Protein AF-A0A2X2J019-F1 (afdb_monomer)

Foldseek 3Di:
DLVQLCVVCVVVVNHQLQSSLVCCVPPPVNVVSCVNDRDHSVRSVCCVPPVVPVVVVVVVVVVVVVCVVVVVDDPPDDPPPPDPDDPPPPPPPDDDPVNVVVVVVVVVVVVCVVVVPDDDDDDDDDDDDDDDDDDDD

Sequence (137 aa):
MLLKVLV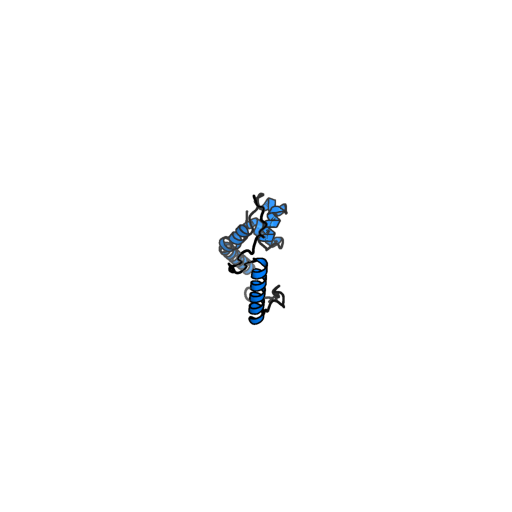FGYVSNVYSSRKLETACRENINFMWLSGMSYPDHNTINRFRGVRLKEALRSVFEEVVKLLSEEGLLSIEDVYTDGTKIEANANKYTFVWKKAIQTNKEKMKAALKRYLGIRPKYRQSRGQPSGTSRSDNN

InterPro domains:
  IPR008490 Transposase InsH, N-terminal [PF05598] (1-48)

Structure (mmCIF, N/CA/C/O backbone):
data_AF-A0A2X2J019-F1
#
_entry.id   AF-A0A2X2J019-F1
#
loop_
_atom_site.group_PDB
_atom_site.id
_atom_site.type_symbol
_atom_site.label_atom_id
_atom_site.label_alt_id
_atom_site.label_comp_id
_atom_site.label_asym_id
_atom_site.label_entity_id
_atom_site.label_seq_id
_atom_site.pdbx_PDB_ins_code
_atom_site.Cartn_x
_atom_site.Cartn_y
_atom_site.Cartn_z
_atom_site.occupancy
_atom_site.B_iso_or_equiv
_atom_site.auth_seq_id
_atom_site.auth_comp_id
_atom_site.auth_asym_id
_atom_site.auth_atom_id
_atom_site.pdbx_PDB_model_num
ATOM 1 N N . MET A 1 1 ? -4.298 6.753 -12.657 1.00 83.38 1 MET A N 1
ATOM 2 C CA . MET A 1 1 ? -3.893 5.335 -12.774 1.00 83.38 1 MET A CA 1
ATOM 3 C C . MET A 1 1 ? -3.590 4.734 -11.395 1.00 83.38 1 MET A C 1
ATOM 5 O O . MET A 1 1 ? -4.428 3.996 -10.899 1.00 83.38 1 MET A O 1
ATOM 9 N N . LEU A 1 2 ? -2.508 5.129 -10.707 1.00 89.38 2 LEU A N 1
ATOM 10 C CA . LEU A 1 2 ? -2.103 4.528 -9.417 1.00 89.38 2 LEU A CA 1
ATOM 11 C C . LEU A 1 2 ? -3.132 4.659 -8.279 1.00 89.38 2 LEU A C 1
ATOM 13 O O . LEU A 1 2 ? -3.288 3.728 -7.496 1.00 89.38 2 LEU A O 1
ATOM 17 N N . LEU A 1 3 ? -3.863 5.779 -8.211 1.00 89.56 3 LEU A N 1
ATOM 18 C CA . LEU A 1 3 ? -4.931 5.964 -7.221 1.00 89.56 3 LEU A CA 1
ATOM 19 C C . LEU A 1 3 ? -6.035 4.906 -7.368 1.00 89.56 3 LEU A C 1
ATOM 21 O O . LEU A 1 3 ? -6.424 4.299 -6.380 1.00 89.56 3 LEU A O 1
ATOM 25 N N . LYS A 1 4 ? -6.487 4.638 -8.602 1.00 90.88 4 LYS A N 1
ATOM 26 C CA . LYS A 1 4 ? -7.539 3.646 -8.879 1.00 90.88 4 LYS A CA 1
ATOM 27 C C . LYS A 1 4 ? -7.107 2.243 -8.446 1.00 90.88 4 LYS A C 1
ATOM 29 O O . LYS A 1 4 ? -7.870 1.543 -7.796 1.00 90.88 4 LYS A O 1
ATOM 34 N N . VAL A 1 5 ? -5.861 1.875 -8.755 1.00 92.62 5 VAL A N 1
ATOM 35 C CA . VAL A 1 5 ? -5.266 0.593 -8.344 1.00 92.62 5 VAL A CA 1
ATOM 36 C C . VAL A 1 5 ? -5.162 0.473 -6.823 1.00 92.62 5 VAL A C 1
ATOM 38 O O . VAL A 1 5 ? -5.454 -0.591 -6.290 1.00 92.62 5 VAL A O 1
ATOM 41 N N . LEU A 1 6 ? -4.790 1.544 -6.114 1.00 90.50 6 LEU A N 1
ATOM 42 C CA . LEU A 1 6 ? -4.730 1.525 -4.648 1.00 90.50 6 LEU A CA 1
ATOM 43 C C . LEU A 1 6 ? -6.113 1.405 -4.010 1.00 90.50 6 LEU A C 1
ATOM 45 O O . LEU A 1 6 ? -6.295 0.564 -3.137 1.00 90.50 6 LEU A O 1
ATOM 49 N N . VAL A 1 7 ? -7.082 2.205 -4.460 1.00 90.00 7 VAL A N 1
ATOM 50 C CA . VAL A 1 7 ? -8.454 2.172 -3.933 1.00 90.00 7 VAL A CA 1
ATOM 51 C C . VAL A 1 7 ? -9.078 0.798 -4.166 1.00 90.00 7 VAL A C 1
ATOM 53 O O . VAL A 1 7 ? -9.560 0.173 -3.227 1.00 90.00 7 VAL A O 1
ATOM 56 N N . PHE A 1 8 ? -8.993 0.281 -5.393 1.00 92.94 8 PHE A N 1
ATOM 57 C CA . PHE A 1 8 ? -9.509 -1.047 -5.715 1.00 92.94 8 PHE A CA 1
ATOM 58 C C . PHE A 1 8 ? -8.762 -2.160 -4.969 1.00 92.94 8 PHE A C 1
ATOM 60 O O . PHE A 1 8 ? -9.378 -3.112 -4.493 1.00 92.94 8 PHE A O 1
ATOM 67 N N . GLY A 1 9 ? -7.446 -2.013 -4.807 1.00 93.25 9 GLY A N 1
ATOM 68 C CA . GLY A 1 9 ? -6.624 -2.894 -3.986 1.00 93.25 9 GLY A CA 1
ATOM 69 C C . GLY A 1 9 ? -7.114 -2.975 -2.544 1.00 93.25 9 GLY A C 1
ATOM 70 O O . GLY A 1 9 ? -7.269 -4.072 -2.022 1.00 93.25 9 GLY A O 1
ATOM 71 N N . TYR A 1 10 ? -7.425 -1.838 -1.920 1.00 90.38 10 TYR A N 1
ATOM 72 C CA . TYR A 1 10 ? -7.906 -1.792 -0.537 1.00 90.38 10 TYR A CA 1
ATOM 73 C C . TYR A 1 10 ? -9.304 -2.379 -0.372 1.00 90.38 10 TYR A C 1
ATOM 75 O O . TYR A 1 10 ? -9.527 -3.112 0.586 1.00 90.38 10 TYR A O 1
ATOM 83 N N . VAL A 1 11 ? -10.203 -2.137 -1.330 1.00 91.69 11 VAL A N 1
ATOM 84 C CA . VAL A 1 11 ? -11.522 -2.793 -1.374 1.00 91.69 11 VAL A CA 1
ATOM 85 C C . VAL A 1 11 ? -11.379 -4.310 -1.558 1.00 91.69 11 VAL A C 1
ATOM 87 O O . VAL A 1 11 ? -12.149 -5.081 -0.999 1.00 91.69 11 VAL A O 1
ATOM 90 N N . SER A 1 12 ? -10.353 -4.751 -2.287 1.00 90.19 12 SER A N 1
ATOM 91 C CA . SER A 1 12 ? -10.080 -6.168 -2.558 1.00 90.19 12 SER A CA 1
ATOM 92 C C . SER A 1 12 ? -9.186 -6.849 -1.507 1.00 90.19 12 SER A C 1
ATOM 94 O O . SER A 1 12 ? -8.682 -7.941 -1.761 1.00 90.19 12 SER A O 1
ATOM 96 N N . ASN A 1 13 ? -8.937 -6.224 -0.348 1.00 91.69 13 ASN A N 1
ATOM 97 C CA . ASN A 1 13 ? -8.031 -6.725 0.702 1.00 91.69 13 ASN A CA 1
ATOM 98 C C . ASN A 1 13 ? -6.566 -6.967 0.254 1.00 91.69 13 ASN A C 1
ATOM 100 O O . ASN A 1 13 ? -5.834 -7.778 0.829 1.00 91.69 13 ASN A O 1
ATOM 104 N N . VAL A 1 14 ? -6.087 -6.238 -0.759 1.00 91.50 14 VAL A N 1
ATOM 105 C CA . VAL A 1 14 ? -4.706 -6.285 -1.261 1.00 91.50 14 VAL A CA 1
ATOM 106 C C . VAL A 1 14 ? -3.953 -5.006 -0.880 1.00 91.50 14 VAL A C 1
ATOM 108 O O . VAL A 1 14 ? -3.985 -3.999 -1.581 1.00 91.50 14 VAL A O 1
ATOM 111 N N . TYR A 1 15 ? -3.209 -5.062 0.229 1.00 89.19 15 TYR A N 1
ATOM 112 C CA . TYR A 1 15 ? -2.494 -3.894 0.781 1.00 89.19 15 TYR A CA 1
ATOM 113 C C . TYR A 1 15 ? -0.989 -3.855 0.479 1.00 89.19 15 TYR A C 1
ATOM 115 O O . TYR A 1 15 ? -0.345 -2.801 0.547 1.00 89.19 15 TYR A O 1
ATOM 123 N N . SER A 1 16 ? -0.392 -5.011 0.182 1.00 92.44 16 SER A N 1
ATOM 124 C CA . SER A 1 16 ? 1.044 -5.111 -0.093 1.00 92.44 16 SER A CA 1
ATOM 125 C C . SER A 1 16 ? 1.357 -4.547 -1.474 1.00 92.44 16 SER A C 1
ATOM 127 O O . SER A 1 16 ? 0.767 -4.976 -2.461 1.00 92.44 16 SER A O 1
ATOM 129 N N . SER A 1 17 ? 2.334 -3.640 -1.561 1.00 92.06 17 SER A N 1
ATOM 130 C CA . SER A 1 17 ? 2.776 -3.068 -2.840 1.00 92.06 17 SER A CA 1
ATOM 131 C C . SER A 1 17 ? 3.280 -4.136 -3.812 1.00 92.06 17 SER A C 1
ATOM 133 O O . SER A 1 17 ? 3.030 -4.024 -5.005 1.00 92.06 17 SER A O 1
ATOM 135 N N . ARG A 1 18 ? 3.912 -5.205 -3.306 1.00 94.06 18 ARG A N 1
ATOM 136 C CA . ARG A 1 18 ? 4.329 -6.361 -4.118 1.00 94.06 18 ARG A CA 1
ATOM 137 C C . ARG A 1 18 ? 3.133 -7.151 -4.639 1.00 94.06 18 ARG A C 1
ATOM 139 O O . ARG A 1 18 ? 3.105 -7.510 -5.805 1.00 94.06 18 ARG A O 1
ATOM 146 N N . LYS A 1 19 ? 2.120 -7.379 -3.795 1.00 94.44 19 LYS A N 1
ATOM 147 C CA . LYS A 1 19 ? 0.889 -8.052 -4.236 1.00 94.44 19 LYS A CA 1
ATOM 148 C C . LYS A 1 19 ? 0.128 -7.213 -5.263 1.00 94.44 19 LYS A C 1
ATOM 150 O O . LYS A 1 19 ? -0.431 -7.774 -6.193 1.00 94.44 19 LYS A O 1
ATOM 155 N N . LEU A 1 20 ? 0.130 -5.887 -5.117 1.00 94.25 20 LEU A N 1
ATOM 156 C CA . LEU A 1 20 ? -0.469 -4.975 -6.092 1.00 94.25 20 LEU A CA 1
ATOM 157 C C . LEU A 1 20 ? 0.281 -4.981 -7.426 1.00 94.25 20 LEU A C 1
ATOM 159 O O . LEU A 1 20 ? -0.362 -4.955 -8.470 1.00 94.25 20 LEU A O 1
ATOM 163 N N . GLU A 1 21 ? 1.612 -5.051 -7.406 1.00 94.75 21 GLU A N 1
ATOM 164 C CA . GLU A 1 21 ? 2.415 -5.221 -8.620 1.00 94.75 21 GLU A CA 1
ATOM 165 C C . GLU A 1 21 ? 2.060 -6.528 -9.343 1.00 94.75 21 GLU A C 1
ATOM 167 O O . GLU A 1 21 ? 1.766 -6.506 -10.538 1.00 94.75 21 GLU A O 1
ATOM 172 N N . THR A 1 22 ? 2.025 -7.653 -8.621 1.00 95.25 22 THR A N 1
ATOM 173 C CA . THR A 1 22 ? 1.606 -8.953 -9.169 1.00 95.25 22 THR A CA 1
ATOM 174 C C . THR A 1 22 ? 0.181 -8.888 -9.721 1.00 95.25 22 THR A C 1
ATOM 176 O O . THR A 1 22 ? -0.064 -9.294 -10.853 1.00 95.25 22 THR A O 1
ATOM 179 N N . ALA A 1 23 ? -0.752 -8.285 -8.978 1.00 94.12 23 ALA A N 1
ATOM 180 C CA . ALA A 1 23 ? -2.136 -8.126 -9.410 1.00 94.12 23 ALA A CA 1
ATOM 181 C C . ALA A 1 23 ? -2.251 -7.301 -10.698 1.00 94.12 23 ALA A C 1
ATOM 183 O O . ALA A 1 23 ? -3.031 -7.658 -11.573 1.00 94.12 23 ALA A O 1
ATOM 184 N N . CYS A 1 24 ? -1.436 -6.254 -10.868 1.00 93.75 24 CYS A N 1
ATOM 185 C CA . CYS A 1 24 ? -1.400 -5.483 -12.113 1.00 93.75 24 CYS A CA 1
ATOM 186 C C . CYS A 1 24 ? -0.954 -6.312 -13.325 1.00 93.75 24 CYS A C 1
ATOM 188 O O . CYS A 1 24 ? -1.241 -5.897 -14.442 1.00 93.75 24 CYS A O 1
ATOM 190 N N . ARG A 1 25 ? -0.262 -7.444 -13.129 1.00 93.31 25 ARG A N 1
ATOM 191 C CA . ARG A 1 25 ? 0.196 -8.349 -14.199 1.00 93.31 25 ARG A CA 1
ATOM 192 C C . ARG A 1 25 ? -0.763 -9.503 -14.468 1.00 93.31 25 ARG A C 1
ATOM 194 O O . ARG A 1 25 ? -0.893 -9.915 -15.613 1.00 93.31 25 ARG A O 1
ATOM 201 N N . GLU A 1 26 ? -1.392 -10.031 -13.424 1.00 94.12 26 GLU A N 1
ATOM 202 C CA . GLU A 1 26 ? -2.132 -11.298 -13.490 1.00 94.12 26 GLU A CA 1
ATOM 203 C C . GLU A 1 26 ? -3.653 -11.117 -13.478 1.00 94.12 26 GLU A C 1
ATOM 205 O O . GLU A 1 26 ? -4.385 -11.978 -13.962 1.00 94.12 26 GLU A O 1
ATOM 210 N N . ASN A 1 27 ? -4.157 -10.014 -12.921 1.00 93.50 27 ASN A N 1
ATOM 211 C CA . ASN A 1 27 ? -5.586 -9.813 -12.722 1.00 93.50 27 ASN A CA 1
ATOM 212 C C . ASN A 1 27 ? -6.153 -8.798 -13.722 1.00 93.50 27 ASN A C 1
ATOM 214 O O . ASN A 1 27 ? -5.800 -7.619 -13.698 1.00 93.50 27 ASN A O 1
ATOM 218 N N . ILE A 1 28 ? -7.110 -9.250 -14.538 1.00 94.56 28 ILE A N 1
ATOM 219 C CA . ILE A 1 28 ? -7.763 -8.460 -15.595 1.00 94.56 28 ILE A CA 1
ATOM 220 C C . ILE A 1 28 ? -8.353 -7.147 -15.061 1.00 94.56 28 ILE A C 1
ATOM 222 O O . ILE A 1 28 ? -8.221 -6.111 -15.711 1.00 94.56 28 ILE A O 1
ATOM 226 N N . ASN A 1 29 ? -8.934 -7.147 -13.856 1.00 94.00 29 ASN A N 1
ATOM 227 C CA . ASN A 1 29 ? -9.505 -5.936 -13.259 1.00 94.00 29 ASN A CA 1
ATOM 228 C C . ASN A 1 29 ? -8.419 -4.887 -13.003 1.00 94.00 29 ASN A C 1
ATOM 230 O O . ASN A 1 29 ? -8.582 -3.710 -13.326 1.00 94.00 29 ASN A O 1
ATOM 234 N N . PHE A 1 30 ? -7.279 -5.316 -12.461 1.00 93.81 30 PHE A N 1
ATOM 235 C CA . PHE A 1 30 ? -6.151 -4.429 -12.200 1.00 93.81 30 PHE A CA 1
ATOM 236 C C . PHE A 1 30 ? -5.469 -3.983 -13.494 1.00 93.81 30 PHE A C 1
ATOM 238 O O . PHE A 1 30 ? -5.101 -2.815 -13.584 1.00 93.81 30 PHE A O 1
ATOM 245 N N . MET A 1 31 ? -5.360 -4.858 -14.499 1.00 93.94 31 MET A N 1
ATOM 246 C CA . MET A 1 31 ? -4.843 -4.515 -15.831 1.00 93.94 31 MET A CA 1
ATOM 247 C C . MET A 1 31 ? -5.714 -3.459 -16.519 1.00 93.94 31 MET A C 1
ATOM 249 O O . MET A 1 31 ? -5.201 -2.522 -17.127 1.00 93.94 31 MET A O 1
ATOM 253 N N . TRP A 1 32 ? -7.038 -3.567 -16.401 1.00 94.50 32 TRP A N 1
ATOM 254 C CA . TRP A 1 32 ? -7.957 -2.575 -16.951 1.00 94.50 32 TRP A CA 1
ATOM 255 C C . TRP A 1 32 ? -7.852 -1.238 -16.206 1.00 94.50 32 TRP A C 1
ATOM 257 O O . TRP A 1 32 ? -7.678 -0.187 -16.823 1.00 94.50 32 TRP A O 1
ATOM 267 N N . LEU A 1 33 ? -7.847 -1.266 -14.868 1.00 92.44 33 LEU A N 1
ATOM 268 C CA . LEU A 1 33 ? -7.684 -0.068 -14.032 1.00 92.44 33 LEU A CA 1
ATOM 269 C C . LEU A 1 33 ? -6.326 0.617 -14.222 1.00 92.44 33 LEU A C 1
ATOM 271 O O . LEU A 1 33 ? -6.217 1.842 -14.069 1.00 92.44 33 LEU A O 1
ATOM 275 N N . SER A 1 34 ? -5.291 -0.163 -14.535 1.00 92.25 34 SER A N 1
ATOM 276 C CA . SER A 1 34 ? -3.960 0.342 -14.834 1.00 92.25 34 SER A CA 1
ATOM 277 C C . SER A 1 34 ? -3.783 0.814 -16.273 1.00 92.25 34 SER A C 1
ATOM 279 O O . SER A 1 34 ? -2.781 1.470 -16.555 1.00 92.25 34 SER A O 1
ATOM 281 N N . GLY A 1 35 ? -4.730 0.527 -17.172 1.00 91.69 35 GLY A N 1
ATOM 282 C CA . GLY A 1 35 ? -4.581 0.784 -18.604 1.00 91.69 35 GLY A CA 1
ATOM 283 C C . GLY A 1 35 ? -3.436 -0.027 -19.214 1.00 91.69 35 GLY A C 1
ATOM 284 O O . GLY A 1 35 ? -2.614 0.525 -19.937 1.00 91.69 35 GLY A O 1
ATOM 285 N N . MET A 1 36 ? -3.326 -1.306 -18.843 1.00 90.88 36 MET A N 1
ATOM 286 C CA . MET A 1 36 ? -2.241 -2.231 -19.205 1.00 90.88 36 MET A CA 1
ATOM 287 C C . MET A 1 36 ? -0.830 -1.764 -18.813 1.00 90.88 36 MET A C 1
ATOM 289 O O . MET A 1 36 ? 0.169 -2.281 -19.308 1.00 90.88 36 MET A O 1
ATOM 293 N N . SER A 1 37 ? -0.731 -0.801 -17.895 1.00 89.50 37 SER A N 1
ATOM 294 C CA . SER A 1 37 ? 0.542 -0.400 -17.301 1.00 89.50 37 SER A CA 1
ATOM 295 C C . SER A 1 37 ? 0.873 -1.286 -16.101 1.00 89.50 37 SER A C 1
ATOM 297 O O . SER A 1 37 ? 0.002 -1.591 -15.285 1.00 89.50 37 SER A O 1
ATOM 299 N N . TYR A 1 38 ? 2.148 -1.648 -15.952 1.00 92.00 38 TYR A N 1
ATOM 300 C CA . TYR A 1 38 ? 2.631 -2.527 -14.880 1.00 92.00 38 TYR A CA 1
ATOM 301 C C . TYR A 1 38 ? 3.544 -1.752 -13.918 1.00 92.00 38 TYR A C 1
ATOM 303 O O . TYR A 1 38 ? 4.768 -1.791 -14.064 1.00 92.00 38 TYR A O 1
ATOM 311 N N . PRO A 1 39 ? 2.983 -0.982 -12.969 1.00 91.38 39 PRO A N 1
ATOM 312 C CA . PRO A 1 39 ? 3.788 -0.223 -12.022 1.00 91.38 39 PRO A CA 1
ATOM 313 C C . PRO A 1 39 ? 4.521 -1.153 -11.049 1.00 91.38 39 PRO A C 1
ATOM 315 O O . PRO A 1 39 ? 3.910 -2.007 -10.413 1.00 91.38 39 PRO A O 1
ATOM 318 N N . ASP A 1 40 ? 5.825 -0.930 -10.893 1.00 92.88 40 ASP A N 1
ATOM 319 C CA . ASP A 1 40 ? 6.654 -1.619 -9.899 1.00 92.88 40 ASP A CA 1
ATOM 320 C C . ASP A 1 40 ? 6.206 -1.292 -8.459 1.00 92.88 40 ASP A C 1
ATOM 322 O O . ASP A 1 40 ? 5.724 -0.183 -8.173 1.00 92.88 40 ASP A O 1
ATOM 326 N N . HIS A 1 41 ? 6.418 -2.220 -7.522 1.00 92.31 41 HIS A N 1
ATOM 327 C CA . HIS A 1 41 ? 6.113 -2.034 -6.103 1.00 92.31 41 HIS A CA 1
ATOM 328 C C . HIS A 1 41 ? 6.750 -0.766 -5.514 1.00 92.31 41 HIS A C 1
ATOM 330 O O . HIS A 1 41 ? 6.144 -0.133 -4.643 1.00 92.31 41 HIS A O 1
ATOM 336 N N . ASN A 1 42 ? 7.931 -0.355 -5.994 1.00 92.88 42 ASN A N 1
ATOM 337 C CA . ASN A 1 42 ? 8.581 0.891 -5.578 1.00 92.88 42 ASN A CA 1
ATOM 338 C C . ASN A 1 42 ? 7.775 2.125 -5.987 1.00 92.88 42 ASN A C 1
ATOM 340 O O . ASN A 1 42 ? 7.579 3.034 -5.180 1.00 92.88 42 ASN A O 1
ATOM 344 N N . THR A 1 43 ? 7.256 2.143 -7.214 1.00 91.62 43 THR A N 1
ATOM 345 C CA . THR A 1 43 ? 6.406 3.227 -7.722 1.00 91.62 43 THR A CA 1
ATOM 346 C C . THR A 1 43 ? 5.111 3.321 -6.927 1.00 91.62 43 THR A C 1
ATOM 348 O O . THR A 1 43 ? 4.723 4.414 -6.509 1.00 91.62 43 THR A O 1
ATOM 351 N N . ILE A 1 44 ? 4.473 2.179 -6.654 1.00 91.94 44 ILE A N 1
ATOM 352 C CA . ILE A 1 44 ? 3.253 2.106 -5.839 1.00 91.94 44 ILE A CA 1
ATOM 353 C C . ILE A 1 44 ? 3.532 2.629 -4.427 1.00 91.94 44 ILE A C 1
ATOM 355 O O . ILE A 1 44 ? 2.789 3.467 -3.913 1.00 91.94 44 ILE A O 1
ATOM 359 N N . ASN A 1 45 ? 4.627 2.184 -3.808 1.00 91.12 45 ASN A N 1
ATOM 360 C CA . ASN A 1 45 ? 4.965 2.584 -2.449 1.00 91.12 45 ASN A CA 1
ATOM 361 C C . ASN A 1 45 ? 5.335 4.070 -2.359 1.00 91.12 45 ASN A C 1
ATOM 363 O O . ASN A 1 45 ? 4.885 4.758 -1.445 1.00 91.12 45 ASN A O 1
ATOM 367 N N . ARG A 1 46 ? 6.090 4.593 -3.331 1.00 90.88 46 ARG A N 1
ATOM 368 C CA . ARG A 1 46 ? 6.426 6.019 -3.418 1.00 90.88 46 ARG A CA 1
ATOM 369 C C . ARG A 1 46 ? 5.180 6.875 -3.619 1.00 90.88 46 ARG A C 1
ATOM 371 O O . ARG A 1 46 ? 5.042 7.909 -2.972 1.00 90.88 46 ARG A O 1
ATOM 378 N N . PHE A 1 47 ? 4.264 6.454 -4.488 1.00 89.44 47 PHE A N 1
ATOM 379 C CA . PHE A 1 47 ? 3.004 7.162 -4.696 1.00 89.44 47 PHE A CA 1
ATOM 380 C C . PHE A 1 47 ? 2.175 7.199 -3.409 1.00 89.44 47 PHE A C 1
ATOM 382 O O . PHE A 1 47 ? 1.754 8.277 -2.998 1.00 89.44 47 PHE A O 1
ATOM 389 N N . ARG A 1 48 ? 2.041 6.056 -2.727 1.00 85.94 48 ARG A N 1
ATOM 390 C CA . ARG A 1 48 ? 1.333 5.940 -1.448 1.00 85.94 48 ARG A CA 1
ATOM 391 C C . ARG A 1 48 ? 1.952 6.801 -0.342 1.00 85.94 48 ARG A C 1
ATOM 393 O O . ARG A 1 48 ? 1.230 7.520 0.333 1.00 85.94 48 ARG A O 1
ATOM 400 N N . GLY A 1 49 ? 3.269 6.728 -0.156 1.00 84.12 49 GLY A N 1
ATOM 401 C CA . GLY A 1 49 ? 3.954 7.367 0.971 1.00 84.12 49 GLY A CA 1
ATOM 402 C C . GLY A 1 49 ? 4.266 8.852 0.784 1.00 84.12 49 GLY A C 1
ATOM 403 O O . GLY A 1 49 ? 4.319 9.579 1.770 1.00 84.12 49 GLY A O 1
ATOM 404 N N . VAL A 1 50 ? 4.478 9.305 -0.456 1.00 83.50 50 VAL A N 1
ATOM 405 C CA . VAL A 1 50 ? 4.904 10.688 -0.738 1.00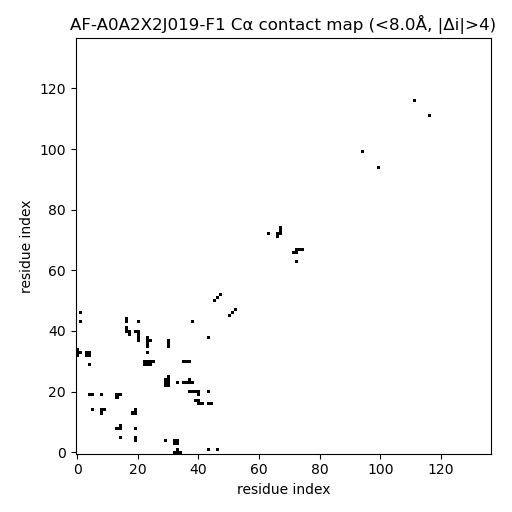 83.50 50 VAL A CA 1
ATOM 406 C C . VAL A 1 50 ? 3.764 11.518 -1.307 1.00 83.50 50 VAL A C 1
ATOM 408 O O . VAL A 1 50 ? 3.507 12.613 -0.828 1.00 83.50 50 VAL A O 1
ATOM 411 N N . ARG A 1 51 ? 3.075 11.018 -2.339 1.00 80.62 51 ARG A N 1
ATOM 412 C CA . ARG A 1 51 ? 2.063 11.814 -3.051 1.00 80.62 51 ARG A CA 1
ATOM 413 C C . ARG A 1 51 ? 0.677 11.725 -2.438 1.00 80.62 51 ARG A C 1
ATOM 415 O O . ARG A 1 51 ? -0.049 12.709 -2.459 1.00 80.62 51 ARG A O 1
ATOM 422 N N . LEU A 1 52 ? 0.308 10.557 -1.921 1.00 82.06 52 LEU A N 1
ATOM 423 C CA . LEU A 1 52 ? -1.018 10.348 -1.351 1.00 82.06 52 LEU A CA 1
ATOM 424 C C . LEU A 1 52 ? -1.140 10.853 0.082 1.00 82.06 52 LEU A C 1
ATOM 426 O O . LEU A 1 52 ? -2.248 11.117 0.517 1.00 82.06 52 LEU A O 1
ATOM 430 N N . LYS A 1 53 ? -0.029 10.973 0.812 1.00 79.00 53 LYS A N 1
ATOM 431 C CA . LYS A 1 53 ? -0.045 11.254 2.250 1.00 79.00 53 LYS A CA 1
ATOM 432 C C . LYS A 1 53 ? -0.764 12.562 2.594 1.00 79.00 53 LYS A C 1
ATOM 434 O O . LYS A 1 53 ? -1.631 12.556 3.457 1.00 79.00 53 LYS A O 1
ATOM 439 N N . GLU A 1 54 ? -0.439 13.642 1.890 1.00 77.06 54 GLU A N 1
ATOM 440 C CA . GLU A 1 54 ? -1.040 14.956 2.152 1.00 77.06 54 GLU A CA 1
ATOM 441 C C . GLU A 1 54 ? -2.488 15.031 1.644 1.00 77.06 54 GLU A C 1
ATOM 443 O O . GLU A 1 54 ? -3.384 15.443 2.373 1.00 77.06 54 GLU A O 1
ATOM 448 N N . ALA A 1 55 ? -2.744 14.547 0.424 1.00 80.69 55 ALA A N 1
ATOM 449 C CA . ALA A 1 55 ? -4.073 14.611 -0.192 1.00 80.69 55 ALA A CA 1
ATOM 450 C C . ALA A 1 55 ? -5.102 13.682 0.475 1.00 80.69 55 ALA A C 1
ATOM 452 O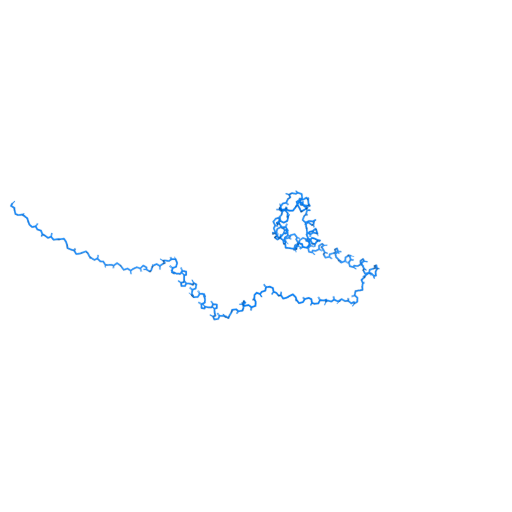 O . ALA A 1 55 ? -6.283 13.999 0.545 1.00 80.69 55 ALA A O 1
ATOM 453 N N . LEU A 1 56 ? -4.675 12.513 0.958 1.00 79.12 56 LEU A N 1
ATOM 454 C CA . LEU A 1 56 ? -5.572 11.576 1.630 1.00 79.12 56 LEU A CA 1
ATOM 455 C C . LEU A 1 56 ? -5.965 12.090 3.011 1.00 79.12 56 LEU A C 1
ATOM 457 O O . LEU A 1 56 ? -7.087 11.855 3.441 1.00 79.12 56 LEU A O 1
ATOM 461 N N . ARG A 1 57 ? -5.066 12.818 3.681 1.00 78.06 57 ARG A N 1
ATOM 462 C CA . ARG A 1 57 ? -5.365 13.437 4.967 1.00 78.06 57 ARG A CA 1
ATOM 463 C C . ARG A 1 57 ? -6.451 14.502 4.837 1.00 78.06 57 ARG A C 1
ATOM 465 O O . ARG A 1 57 ? -7.415 14.437 5.586 1.00 78.06 57 ARG A O 1
ATOM 472 N N . SER A 1 58 ? -6.332 15.420 3.878 1.00 82.81 58 SER A N 1
ATOM 473 C CA . SER A 1 58 ? -7.337 16.475 3.690 1.00 82.81 58 SER A CA 1
ATOM 474 C C . SER A 1 58 ? -8.711 15.904 3.332 1.00 82.81 58 SER A C 1
ATOM 476 O O . SER A 1 58 ? -9.710 16.284 3.931 1.00 82.81 58 SER A O 1
ATOM 478 N N . VAL A 1 59 ? -8.760 14.928 2.419 1.00 83.25 59 VAL A N 1
ATOM 479 C CA . VAL A 1 59 ? -10.019 14.270 2.033 1.00 83.25 59 VAL A CA 1
ATOM 480 C C . VAL A 1 59 ? -10.612 13.482 3.201 1.00 83.25 59 VAL A C 1
ATOM 482 O O . VAL A 1 59 ? -11.819 13.502 3.407 1.00 83.25 59 VAL A O 1
ATOM 485 N N . PHE A 1 60 ? -9.785 12.794 3.990 1.00 80.12 60 PHE A N 1
ATOM 486 C CA . PHE A 1 60 ? -10.264 12.067 5.165 1.00 80.12 60 PHE A CA 1
ATOM 487 C C . PHE A 1 60 ? -10.829 13.014 6.229 1.00 80.12 60 PHE A C 1
ATOM 489 O O . PHE A 1 60 ? -11.881 12.730 6.791 1.00 80.12 60 PHE A O 1
ATOM 496 N N . GLU A 1 61 ? -10.175 14.151 6.471 1.00 84.12 61 GLU A N 1
ATOM 497 C CA . GLU A 1 61 ? -10.680 15.187 7.378 1.00 84.12 61 GLU A CA 1
ATOM 498 C C . GLU A 1 61 ? -12.043 15.729 6.914 1.00 84.12 61 GLU A C 1
ATOM 500 O O . GLU A 1 61 ? -12.944 15.875 7.737 1.00 84.12 61 GLU A O 1
ATOM 505 N N . GLU A 1 62 ? -12.235 15.964 5.613 1.00 85.50 62 GLU A N 1
ATOM 506 C CA . GLU A 1 62 ? -13.533 16.373 5.051 1.00 85.50 62 GLU A CA 1
ATOM 507 C C . GLU A 1 62 ? -14.611 15.295 5.214 1.00 85.50 62 GLU A C 1
ATOM 509 O O . GLU A 1 62 ? -15.726 15.601 5.629 1.00 85.50 62 GLU A O 1
ATOM 514 N N . VAL A 1 63 ? -14.282 14.027 4.956 1.00 84.25 63 VAL A N 1
ATOM 515 C CA . VAL A 1 63 ? -15.224 12.908 5.122 1.00 84.25 63 VAL A CA 1
ATOM 516 C C . VAL A 1 63 ? -15.644 12.746 6.584 1.00 84.25 63 VAL A C 1
ATOM 518 O O . VAL A 1 63 ? -16.822 12.543 6.861 1.00 84.25 63 VAL A O 1
ATOM 521 N N . VAL A 1 64 ? -14.708 12.855 7.530 1.00 83.69 64 VAL A N 1
ATOM 522 C CA . VAL A 1 64 ? -15.020 12.764 8.966 1.00 83.69 64 VAL A CA 1
ATOM 523 C C . VAL A 1 64 ? -15.907 13.924 9.410 1.00 83.69 64 VAL A C 1
ATOM 525 O O . VAL A 1 64 ? -16.859 13.694 10.152 1.00 83.69 64 VAL A O 1
ATOM 528 N N . LYS A 1 65 ? -15.640 15.148 8.937 1.00 86.06 65 LYS A N 1
ATOM 529 C CA . LYS A 1 65 ? -16.505 16.304 9.216 1.00 86.06 65 LYS A CA 1
ATOM 530 C C . LYS A 1 65 ? -17.917 16.082 8.689 1.00 86.06 65 LYS A C 1
ATOM 532 O O . LYS A 1 65 ? -18.855 16.227 9.458 1.00 86.06 65 LYS A O 1
ATOM 537 N N . LEU A 1 66 ? -18.053 15.640 7.440 1.00 87.81 66 LEU A N 1
ATOM 538 C CA . LEU A 1 66 ? -19.351 15.338 6.837 1.00 87.81 66 LEU A CA 1
ATOM 539 C C . LEU A 1 66 ? -20.128 14.296 7.659 1.00 87.81 66 LEU A C 1
ATOM 541 O O . LEU A 1 66 ? -21.291 14.495 7.982 1.00 87.81 66 LEU A O 1
ATOM 545 N N . LEU A 1 67 ? -19.481 13.195 8.051 1.00 83.56 67 LEU A N 1
ATOM 546 C CA . LEU A 1 67 ? -20.130 12.150 8.850 1.00 83.56 67 LEU A CA 1
ATOM 547 C C . LEU A 1 67 ? -20.504 12.620 10.264 1.00 83.56 67 LEU A C 1
ATOM 549 O O . LEU A 1 67 ? -21.490 12.143 10.824 1.00 83.56 67 LEU A O 1
ATOM 553 N N . SER A 1 68 ? -19.720 13.534 10.838 1.00 83.81 68 SER A N 1
ATOM 554 C CA . SER A 1 68 ? -20.027 14.165 12.122 1.00 83.81 68 SER A CA 1
ATOM 555 C C . SER A 1 68 ? -21.201 15.137 12.016 1.00 83.81 68 SER A C 1
ATOM 557 O O . SER A 1 68 ? -22.034 15.163 12.916 1.00 83.81 68 SER A O 1
ATOM 559 N N . GLU A 1 69 ? -21.271 15.929 10.945 1.00 86.56 69 GLU A N 1
ATOM 560 C CA . GLU A 1 69 ? -22.369 16.868 10.679 1.00 86.56 69 GLU A CA 1
ATOM 561 C C . GLU A 1 69 ? -23.694 16.132 10.440 1.00 86.56 69 GLU A C 1
ATOM 563 O O . GLU A 1 69 ? -24.731 16.547 10.949 1.00 86.56 69 GLU A O 1
ATOM 568 N N . GLU A 1 70 ? -23.648 14.989 9.754 1.00 87.38 70 GLU A N 1
ATOM 569 C CA . GLU A 1 70 ? -24.797 14.098 9.534 1.00 87.38 70 GLU A CA 1
ATOM 570 C C . GLU A 1 70 ? -25.192 13.285 10.787 1.00 87.38 70 GLU A C 1
ATOM 572 O O . GLU A 1 70 ? -26.128 12.487 10.750 1.00 87.38 70 GLU A O 1
ATOM 577 N N . GLY A 1 71 ? -24.478 13.442 11.911 1.00 82.25 71 GLY A N 1
ATOM 578 C CA . GLY A 1 71 ? -24.773 12.748 13.170 1.00 82.25 71 GLY A CA 1
ATOM 579 C C . GLY A 1 71 ? -24.532 11.232 13.141 1.00 82.25 71 GLY A C 1
ATOM 580 O O . GLY A 1 71 ? -24.964 10.520 14.045 1.00 82.25 71 GLY A O 1
ATOM 581 N N . LEU A 1 72 ? -23.835 10.721 12.120 1.00 76.75 72 LEU A N 1
ATOM 582 C CA . LEU A 1 72 ? -23.499 9.299 11.962 1.00 76.75 72 LEU A CA 1
ATOM 583 C C . LEU A 1 72 ? -22.266 8.886 12.782 1.00 76.75 72 LEU A C 1
ATOM 585 O O . LEU A 1 72 ? -21.959 7.698 12.890 1.00 76.75 72 LEU A O 1
ATOM 589 N N . LEU A 1 73 ? -21.547 9.862 13.339 1.00 71.62 73 LEU A N 1
ATOM 590 C CA . LEU A 1 73 ? -20.320 9.684 14.106 1.00 71.62 73 LEU A CA 1
ATOM 591 C C . LEU A 1 73 ? -20.363 10.560 15.363 1.00 71.62 73 LEU A C 1
ATOM 593 O O . LEU A 1 73 ? -20.449 11.781 15.263 1.00 71.62 73 LEU A O 1
ATOM 597 N N . SER A 1 74 ? -20.256 9.939 16.542 1.00 66.25 74 SER A N 1
ATOM 598 C CA . SER A 1 74 ? -19.934 10.653 17.782 1.00 66.25 74 SER A CA 1
ATOM 599 C C . SER A 1 74 ? -18.414 10.744 17.910 1.00 66.25 74 SER A C 1
ATOM 601 O O . SER A 1 74 ? -17.736 9.721 17.991 1.00 66.25 74 SER A O 1
ATOM 603 N N . ILE A 1 75 ? -17.865 11.961 17.889 1.00 62.56 75 ILE A N 1
ATOM 604 C CA . ILE A 1 75 ? -16.420 12.209 18.065 1.00 62.56 75 ILE A CA 1
ATOM 605 C C . ILE A 1 75 ? -16.014 12.096 19.551 1.00 62.56 75 ILE A C 1
ATOM 607 O O . ILE A 1 75 ? -14.828 12.005 19.864 1.00 62.56 75 ILE A O 1
ATOM 611 N N . GLU A 1 76 ? -16.983 12.076 20.469 1.00 61.09 76 GLU A N 1
ATOM 612 C CA . GLU A 1 76 ? -16.744 12.068 21.918 1.00 61.09 76 GLU A CA 1
ATOM 613 C C . GLU A 1 76 ? -16.160 10.734 22.412 1.00 61.09 76 GLU A C 1
ATOM 615 O O . GLU A 1 76 ? -15.296 10.740 23.288 1.00 61.09 76 GLU A O 1
ATOM 620 N N . ASP A 1 77 ? -16.530 9.613 21.781 1.00 58.44 77 ASP A N 1
ATOM 621 C CA . ASP A 1 77 ? -16.093 8.272 22.176 1.00 58.44 77 ASP A CA 1
ATOM 622 C C . ASP A 1 77 ? -15.253 7.597 21.081 1.00 58.44 77 ASP A C 1
ATOM 624 O O . ASP A 1 77 ? -15.739 6.873 20.208 1.00 58.44 77 ASP A O 1
ATOM 628 N N . VAL A 1 78 ? -13.935 7.801 21.137 1.00 57.56 78 VAL A N 1
ATOM 629 C CA . VAL A 1 78 ? -12.981 7.078 20.283 1.00 57.56 78 VAL A CA 1
ATOM 630 C C . VAL A 1 78 ? -12.704 5.697 20.885 1.00 57.56 78 VAL A C 1
ATOM 632 O O . VAL A 1 78 ? -11.767 5.508 21.665 1.00 57.56 78 VAL A O 1
ATOM 635 N N . TYR A 1 79 ? -13.497 4.695 20.502 1.00 58.09 79 TYR A N 1
ATOM 636 C CA . TYR A 1 79 ? -13.216 3.297 20.837 1.00 58.09 79 TYR A CA 1
ATOM 637 C C . TYR A 1 79 ? -12.005 2.798 20.045 1.00 58.09 79 TYR A C 1
ATOM 639 O O . TYR A 1 79 ? -12.098 2.385 18.890 1.00 58.09 79 TYR A O 1
ATOM 647 N N . THR A 1 80 ? -10.836 2.833 20.678 1.00 53.94 80 THR A N 1
ATOM 648 C CA . THR A 1 80 ? -9.637 2.192 20.137 1.00 53.94 80 THR A CA 1
ATOM 649 C C . THR A 1 80 ? -9.684 0.716 20.522 1.00 53.94 80 THR A C 1
ATOM 651 O O . THR A 1 80 ? -9.200 0.344 21.591 1.00 53.94 80 THR A O 1
ATOM 654 N N . ASP A 1 81 ? -10.296 -0.134 19.691 1.00 64.25 81 ASP A N 1
ATOM 655 C CA . ASP A 1 81 ? -10.220 -1.583 19.899 1.00 64.25 81 ASP A CA 1
ATOM 656 C C . ASP A 1 81 ? -8.780 -2.045 19.642 1.00 64.25 81 ASP A C 1
ATOM 658 O O . ASP A 1 81 ? -8.300 -2.140 18.507 1.00 64.25 81 ASP A O 1
ATOM 662 N N . GLY A 1 82 ? -8.037 -2.229 20.732 1.00 43.81 82 GLY A N 1
ATOM 663 C CA . GLY A 1 82 ? -6.637 -2.612 20.713 1.00 43.81 82 GLY A CA 1
ATOM 664 C C . GLY A 1 82 ? -6.477 -4.047 20.232 1.00 43.81 82 GLY A C 1
ATOM 665 O O . GLY A 1 82 ? -6.275 -4.955 21.036 1.00 43.81 82 GLY A O 1
ATOM 666 N N . THR A 1 83 ? -6.495 -4.266 18.919 1.00 52.22 83 THR A N 1
ATOM 667 C CA . THR A 1 83 ? -6.105 -5.557 18.353 1.00 52.22 83 THR A CA 1
ATOM 668 C C . THR A 1 83 ? -4.621 -5.785 18.654 1.00 52.22 83 THR A C 1
ATOM 670 O O . THR A 1 83 ? -3.740 -5.174 18.044 1.00 52.22 83 THR A O 1
ATOM 673 N N . LYS A 1 84 ? -4.315 -6.678 19.604 1.00 51.22 84 LYS A N 1
ATOM 674 C CA . LYS A 1 84 ? -2.951 -7.174 19.834 1.00 51.22 84 LYS A CA 1
ATOM 675 C C . LYS A 1 84 ? -2.541 -8.056 18.660 1.00 51.22 84 LYS A C 1
ATOM 677 O O . LYS A 1 84 ? -2.710 -9.271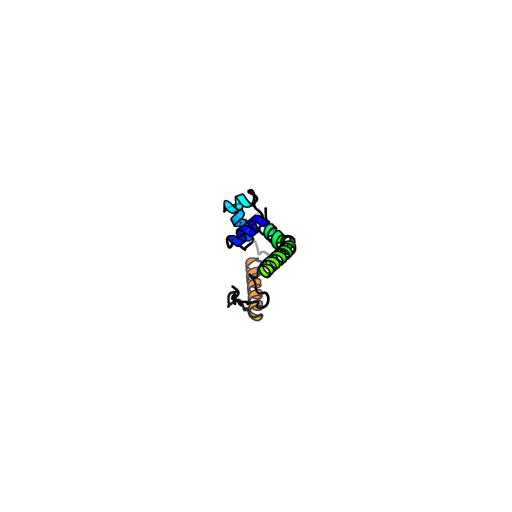 18.685 1.00 51.22 84 LYS A O 1
ATOM 682 N N . ILE A 1 85 ? -1.994 -7.437 17.621 1.00 53.78 85 ILE A N 1
ATOM 683 C CA . ILE A 1 85 ? -1.338 -8.160 16.537 1.00 53.78 85 ILE A CA 1
ATOM 684 C C . ILE A 1 85 ? 0.001 -8.651 17.086 1.00 53.78 85 ILE A C 1
ATOM 686 O O . ILE A 1 85 ? 0.941 -7.870 17.250 1.00 53.78 85 ILE A O 1
ATOM 690 N N . GLU A 1 86 ? 0.090 -9.945 17.400 1.00 51.28 86 GLU A N 1
ATOM 691 C CA . GLU A 1 86 ? 1.388 -10.567 17.638 1.00 51.28 86 GLU A CA 1
ATOM 692 C C . GLU A 1 86 ? 2.229 -10.393 16.369 1.00 51.28 86 GLU A C 1
ATOM 694 O O . GLU A 1 86 ? 1.812 -10.753 15.265 1.00 51.28 86 GLU A O 1
ATOM 699 N N . ALA A 1 87 ? 3.411 -9.792 16.504 1.00 55.81 87 ALA A N 1
ATOM 700 C CA . ALA A 1 87 ? 4.342 -9.727 15.393 1.00 55.81 87 ALA A CA 1
ATOM 701 C C . ALA A 1 87 ? 4.613 -11.159 14.910 1.00 55.81 87 ALA A C 1
ATOM 703 O O . ALA A 1 87 ? 4.938 -12.027 15.719 1.00 55.81 87 ALA A O 1
ATOM 704 N N . ASN A 1 88 ? 4.559 -11.398 13.595 1.00 55.97 88 ASN A N 1
ATOM 705 C CA . ASN A 1 88 ? 5.094 -12.618 12.980 1.00 55.97 88 ASN A CA 1
ATOM 706 C C . ASN A 1 88 ? 6.638 -12.603 13.023 1.00 55.97 88 ASN A 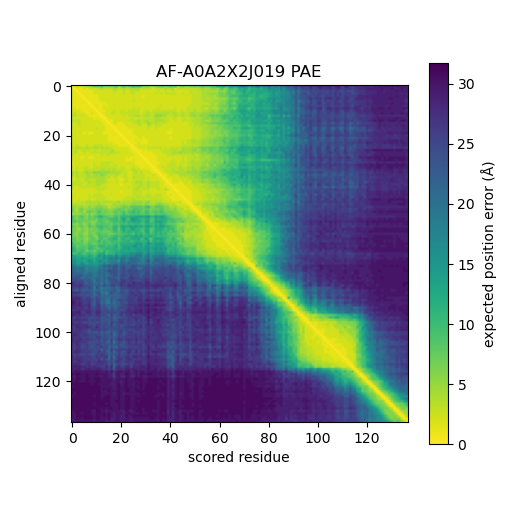C 1
ATOM 708 O O . ASN A 1 88 ? 7.327 -12.713 12.011 1.00 55.97 88 ASN A O 1
ATOM 712 N N . ALA A 1 89 ? 7.190 -12.359 14.206 1.00 53.84 89 ALA A N 1
ATOM 713 C CA . ALA A 1 89 ? 8.572 -12.568 14.547 1.00 53.84 89 ALA A CA 1
ATOM 714 C C . ALA A 1 89 ? 8.615 -13.940 15.210 1.00 53.84 89 ALA A C 1
ATOM 716 O O . ALA A 1 89 ? 7.958 -14.173 16.224 1.00 53.84 89 ALA A O 1
ATOM 717 N N . ASN A 1 90 ? 9.368 -14.864 14.619 1.00 56.47 90 ASN A N 1
ATOM 718 C CA . ASN A 1 90 ? 9.595 -16.168 15.216 1.00 56.47 90 ASN A CA 1
ATOM 719 C C . ASN A 1 90 ? 10.030 -15.966 16.686 1.00 56.47 90 ASN A C 1
ATOM 721 O O . ASN A 1 90 ? 11.037 -15.291 16.935 1.00 56.47 90 ASN A O 1
ATOM 725 N N . LYS A 1 91 ? 9.276 -16.530 17.647 1.00 53.19 91 LYS A N 1
ATOM 726 C CA . LYS A 1 91 ? 9.546 -16.451 19.102 1.00 53.19 91 LYS A CA 1
ATOM 727 C C . LYS A 1 91 ? 10.984 -16.852 19.465 1.00 53.19 91 LYS A C 1
ATOM 729 O O . LYS A 1 91 ? 11.480 -16.472 20.519 1.00 53.19 91 LYS A O 1
ATOM 734 N N . TYR A 1 92 ? 11.677 -17.555 18.571 1.00 54.72 92 TYR A N 1
ATOM 735 C CA . TYR A 1 92 ? 13.054 -18.016 18.730 1.00 54.72 92 TYR A CA 1
ATOM 736 C C . TYR A 1 92 ? 14.130 -17.091 18.128 1.00 54.72 92 TYR A C 1
ATOM 738 O O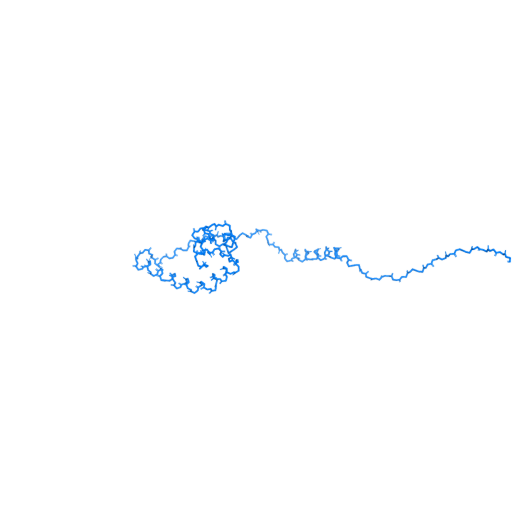 . TYR A 1 92 ? 15.292 -17.481 18.052 1.00 54.72 92 TYR A O 1
ATOM 746 N N . THR A 1 93 ? 13.802 -15.860 17.717 1.00 55.75 93 THR A N 1
ATOM 747 C CA . THR A 1 93 ? 14.792 -14.935 17.110 1.00 55.75 93 THR A CA 1
ATOM 748 C C . THR A 1 93 ? 15.647 -14.191 18.150 1.00 55.75 93 THR A C 1
ATOM 750 O O . THR A 1 93 ? 16.511 -13.389 17.798 1.00 55.75 93 THR A O 1
ATOM 753 N N . PHE A 1 94 ? 15.454 -14.459 19.444 1.00 58.16 94 PHE A N 1
ATOM 754 C CA . PHE A 1 94 ? 16.287 -13.880 20.495 1.00 58.16 94 PHE A CA 1
ATOM 755 C C . PHE A 1 94 ? 17.624 -14.629 20.588 1.00 58.16 94 PHE A C 1
ATOM 757 O O . PHE A 1 94 ? 17.765 -15.634 21.283 1.00 58.16 94 PHE A O 1
ATOM 764 N N . VAL A 1 95 ? 18.625 -14.149 19.850 1.00 68.25 95 VAL A N 1
ATOM 765 C CA . VAL A 1 95 ? 19.990 -14.685 19.889 1.00 68.25 95 VAL A CA 1
ATOM 766 C C . VAL A 1 95 ? 20.877 -13.837 20.795 1.00 68.25 95 VAL A C 1
ATOM 768 O O . VAL A 1 95 ? 21.098 -12.650 20.569 1.00 68.25 95 VAL A O 1
ATOM 771 N N . TRP A 1 96 ? 21.426 -14.465 21.834 1.00 73.00 96 TRP A N 1
ATOM 772 C CA . TRP A 1 96 ? 22.356 -13.826 22.762 1.00 73.00 96 TRP A CA 1
ATOM 773 C C . TRP A 1 96 ? 23.628 -13.358 22.045 1.00 73.00 96 TRP A C 1
ATOM 775 O O . TRP A 1 96 ? 24.179 -14.076 21.207 1.00 73.00 96 TRP A O 1
ATOM 785 N N . LYS A 1 97 ? 24.169 -12.196 22.440 1.00 76.25 97 LYS A N 1
ATOM 786 C CA . LYS A 1 97 ? 25.398 -11.604 21.866 1.00 76.25 97 LYS A CA 1
ATOM 787 C C . LYS A 1 97 ? 26.556 -12.608 21.756 1.00 76.25 97 LYS A C 1
ATOM 789 O O . LYS A 1 97 ? 27.265 -12.628 20.754 1.00 76.25 97 LYS A O 1
ATOM 794 N N . LYS A 1 98 ? 26.706 -13.488 22.752 1.00 76.81 98 LYS A N 1
ATOM 795 C CA . LYS A 1 98 ? 27.725 -14.551 22.774 1.00 76.81 98 LYS A CA 1
ATOM 796 C C . LYS A 1 98 ? 27.535 -15.574 21.645 1.00 76.81 98 LYS A C 1
ATOM 798 O O . LYS A 1 98 ? 28.504 -15.930 20.985 1.00 76.81 98 LYS A O 1
ATOM 803 N N . ALA A 1 99 ? 26.295 -15.986 21.373 1.00 76.31 99 ALA A N 1
ATOM 804 C CA . ALA A 1 99 ? 25.976 -16.911 20.285 1.00 76.31 99 ALA A CA 1
ATOM 805 C C . ALA A 1 99 ? 26.246 -16.285 18.906 1.00 76.31 99 ALA A C 1
ATOM 807 O O . ALA A 1 99 ? 26.785 -16.952 18.024 1.00 76.31 99 ALA A O 1
ATOM 808 N N . ILE A 1 100 ? 25.957 -14.988 18.743 1.00 78.69 100 ILE A N 1
ATOM 809 C CA . ILE A 1 100 ? 26.294 -14.231 17.526 1.00 78.69 100 ILE A CA 1
ATOM 810 C C . ILE A 1 100 ? 27.815 -14.205 17.314 1.00 78.69 100 ILE A C 1
ATOM 812 O O . ILE A 1 100 ? 28.283 -14.467 16.206 1.00 78.69 100 ILE A O 1
ATOM 816 N N . GLN A 1 101 ? 28.595 -13.942 18.369 1.00 81.00 101 GLN A N 1
ATOM 817 C CA . GLN A 1 101 ? 30.060 -13.907 18.310 1.00 81.00 101 GLN A CA 1
ATOM 818 C C . GLN A 1 101 ? 30.639 -15.263 17.870 1.00 81.00 101 GLN A C 1
ATOM 820 O O . GLN A 1 101 ? 31.407 -15.329 16.909 1.00 81.00 101 GLN A O 1
ATOM 825 N N . THR A 1 102 ? 30.205 -16.354 18.511 1.00 82.06 102 THR A N 1
ATOM 826 C CA . THR A 1 102 ? 30.656 -17.716 18.195 1.00 82.06 102 THR A CA 1
ATOM 827 C C . THR A 1 102 ? 30.254 -18.143 16.783 1.00 82.06 102 THR A C 1
ATOM 829 O O . THR A 1 102 ? 31.065 -18.714 16.054 1.00 82.06 102 THR A O 1
ATOM 832 N N . ASN A 1 103 ? 29.024 -17.848 16.352 1.00 82.31 103 ASN A N 1
ATOM 833 C CA . ASN A 1 103 ? 28.589 -18.167 14.991 1.00 82.31 103 ASN A CA 1
ATOM 834 C C . ASN A 1 103 ? 29.355 -17.355 13.943 1.00 82.31 103 ASN A C 1
ATOM 836 O O . ASN A 1 103 ? 29.728 -17.908 12.912 1.00 82.31 103 ASN A O 1
ATOM 840 N N . LYS A 1 104 ? 29.681 -16.086 14.216 1.00 84.88 104 LYS A N 1
ATOM 841 C CA . LYS A 1 104 ? 30.500 -15.252 13.324 1.00 84.88 104 LYS A CA 1
ATOM 842 C C . LYS A 1 104 ? 31.904 -15.829 13.123 1.00 84.88 104 LYS A C 1
ATOM 844 O O . LYS A 1 104 ? 32.411 -15.823 12.003 1.00 84.88 104 LYS A O 1
ATOM 849 N N . GLU A 1 105 ? 32.527 -16.353 14.174 1.00 86.06 105 GLU A N 1
ATOM 850 C CA . GLU A 1 105 ? 33.834 -17.022 14.087 1.00 86.06 105 GLU A CA 1
ATOM 851 C C . GLU A 1 105 ? 33.759 -18.342 13.316 1.00 86.06 105 GLU A C 1
ATOM 853 O O . GLU A 1 105 ? 34.575 -18.574 12.421 1.00 86.06 105 GLU A O 1
ATOM 858 N N . LYS A 1 106 ? 32.735 -19.164 13.576 1.00 84.56 106 LYS A N 1
ATOM 859 C CA . LYS A 1 106 ? 32.477 -20.397 12.813 1.00 84.56 106 LYS A CA 1
ATOM 860 C C . LYS A 1 106 ? 32.249 -20.112 11.329 1.00 84.56 106 LYS A C 1
ATOM 862 O O . LYS A 1 106 ? 32.819 -20.799 10.484 1.00 84.56 106 LYS A O 1
ATOM 867 N N . MET A 1 107 ? 31.477 -19.073 11.004 1.00 83.75 107 MET A N 1
ATOM 868 C CA . MET A 1 107 ? 31.258 -18.634 9.625 1.00 83.75 107 MET A CA 1
ATOM 869 C C . MET A 1 107 ? 32.559 -18.169 8.972 1.00 83.75 107 MET A C 1
ATOM 871 O O . MET A 1 107 ? 32.840 -18.586 7.855 1.00 83.75 107 MET A O 1
ATOM 875 N N . LYS A 1 108 ? 33.398 -17.382 9.662 1.00 84.12 108 LYS A N 1
ATOM 876 C CA . LYS A 1 108 ? 34.727 -16.985 9.155 1.00 84.12 108 LYS A CA 1
ATOM 877 C C . LYS A 1 108 ? 35.632 -18.190 8.890 1.00 84.12 108 LYS A C 1
ATOM 879 O O . LYS A 1 108 ? 36.306 -18.226 7.864 1.00 84.12 108 LYS A O 1
ATOM 884 N N . ALA A 1 109 ? 35.645 -19.177 9.785 1.00 82.81 109 ALA A N 1
ATOM 885 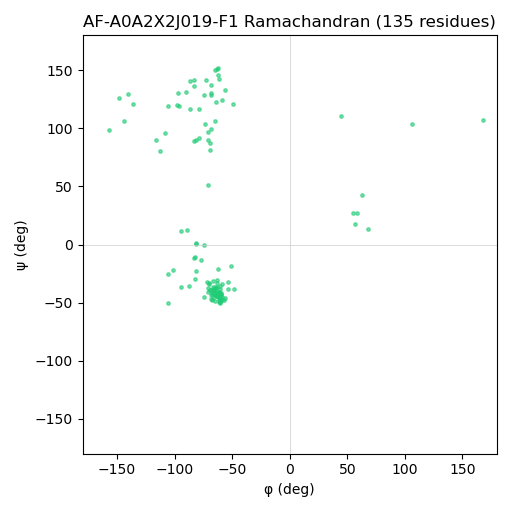C CA . ALA A 1 109 ? 36.428 -20.399 9.620 1.00 82.81 109 ALA A CA 1
ATOM 886 C C . ALA A 1 109 ? 35.927 -21.248 8.440 1.00 82.81 109 ALA A C 1
ATOM 888 O O . ALA A 1 109 ? 36.730 -21.721 7.635 1.00 82.81 109 ALA A O 1
ATOM 889 N N . ALA A 1 110 ? 34.606 -21.381 8.288 1.00 80.75 110 ALA A N 1
ATOM 890 C CA . ALA A 1 110 ? 33.997 -22.033 7.134 1.00 80.75 110 ALA A CA 1
ATOM 891 C C . ALA A 1 110 ? 34.338 -21.293 5.831 1.00 80.75 110 ALA A C 1
ATOM 893 O O . ALA A 1 110 ? 34.760 -21.927 4.869 1.00 80.75 110 ALA A O 1
ATOM 894 N N . LEU A 1 111 ? 34.254 -19.959 5.820 1.00 81.88 111 LEU A N 1
ATOM 895 C CA . LEU A 1 111 ? 34.601 -19.126 4.667 1.00 81.88 111 LEU A CA 1
ATOM 896 C C . LEU A 1 111 ? 36.074 -19.298 4.276 1.00 81.88 111 LEU A C 1
ATOM 898 O O . LEU A 1 111 ? 36.385 -19.470 3.106 1.00 81.88 111 LEU A O 1
ATOM 902 N N . LYS A 1 112 ? 36.983 -19.326 5.258 1.00 81.00 112 LYS A N 1
ATOM 903 C CA . LYS A 1 112 ? 38.421 -19.550 5.044 1.00 81.00 112 LYS A CA 1
ATOM 904 C C . LYS A 1 112 ? 38.713 -20.938 4.467 1.00 81.00 112 LYS A C 1
ATOM 906 O O . LYS A 1 112 ? 39.595 -21.066 3.623 1.00 81.00 112 LYS A O 1
ATOM 911 N N . ARG A 1 113 ? 37.961 -21.959 4.895 1.00 75.06 113 ARG A N 1
ATOM 912 C CA . ARG A 1 113 ? 38.029 -23.320 4.341 1.00 75.06 113 ARG A CA 1
ATOM 913 C C . ARG A 1 113 ? 37.544 -23.360 2.890 1.00 75.06 113 ARG A C 1
ATOM 915 O O . ARG A 1 113 ? 38.218 -23.953 2.058 1.00 75.06 113 ARG A O 1
ATOM 922 N N . TYR A 1 114 ? 36.417 -22.715 2.591 1.00 73.62 114 TYR A N 1
ATOM 923 C CA . TYR A 1 114 ? 35.847 -22.668 1.240 1.00 73.62 114 TYR A CA 1
ATOM 924 C C . TYR A 1 114 ? 36.682 -21.835 0.262 1.00 73.62 114 TYR A C 1
ATOM 926 O O . TYR A 1 114 ? 36.857 -22.238 -0.881 1.00 73.62 114 TYR A O 1
ATOM 934 N N . LEU A 1 115 ? 37.230 -20.703 0.708 1.00 75.25 115 LEU A N 1
ATOM 935 C CA . LEU A 1 115 ? 38.016 -19.795 -0.132 1.00 75.25 115 LEU A CA 1
ATOM 936 C C . LEU A 1 115 ? 39.478 -20.226 -0.315 1.00 75.25 115 LEU A C 1
ATOM 938 O O . LEU A 1 115 ? 40.226 -19.533 -0.997 1.00 75.25 115 LEU A O 1
ATOM 942 N N . GLY A 1 116 ? 39.906 -21.347 0.278 1.00 68.81 116 GLY A N 1
ATOM 943 C CA . GLY A 1 116 ? 41.160 -22.017 -0.082 1.00 68.81 116 GLY A CA 1
ATOM 944 C C . GLY A 1 116 ? 42.427 -21.155 -0.017 1.00 68.81 116 GLY A C 1
ATOM 945 O O . GLY A 1 116 ? 43.381 -21.441 -0.740 1.00 68.81 116 GLY A O 1
ATOM 946 N N . ILE A 1 117 ? 42.471 -20.111 0.822 1.00 62.84 117 ILE A N 1
ATOM 947 C CA . ILE A 1 117 ? 43.653 -19.246 0.949 1.0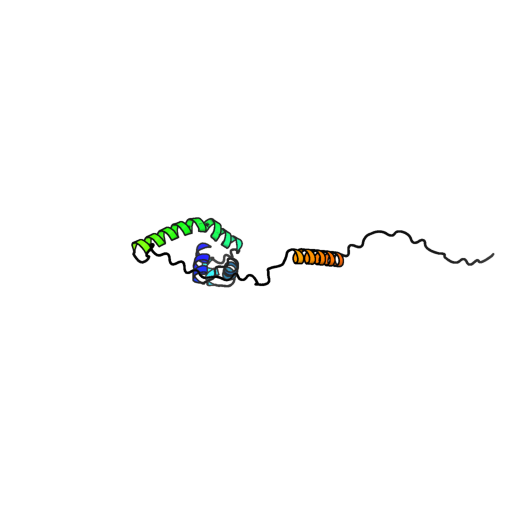0 62.84 117 ILE A CA 1
ATOM 948 C C . ILE A 1 117 ? 44.752 -20.042 1.665 1.00 62.84 117 ILE A C 1
ATOM 950 O O . ILE A 1 117 ? 44.835 -20.066 2.895 1.00 62.84 117 ILE A O 1
ATOM 954 N N . ARG A 1 118 ? 45.583 -20.738 0.880 1.00 50.53 118 ARG A N 1
ATOM 955 C CA . ARG A 1 118 ? 46.789 -21.415 1.364 1.00 50.53 118 ARG A CA 1
ATOM 956 C C . ARG A 1 118 ? 47.809 -20.349 1.783 1.00 50.53 118 ARG A C 1
ATOM 958 O O . ARG A 1 118 ? 48.097 -19.461 0.976 1.00 50.53 118 ARG A O 1
ATOM 965 N N . PRO A 1 119 ? 48.380 -20.409 2.999 1.00 44.94 119 PRO A N 1
ATOM 966 C CA . PRO A 1 119 ? 49.490 -19.537 3.349 1.00 44.94 119 PRO A CA 1
ATOM 967 C C . PRO A 1 119 ? 50.673 -19.880 2.435 1.00 44.94 119 PRO A C 1
ATOM 969 O O . PRO A 1 119 ? 51.089 -21.036 2.346 1.00 44.94 119 PRO A O 1
ATOM 972 N N . LYS A 1 120 ? 51.171 -18.885 1.694 1.00 51.78 120 LYS A N 1
ATOM 973 C CA . LYS A 1 120 ? 52.402 -19.019 0.908 1.00 51.78 120 LYS A CA 1
ATOM 974 C C . LYS A 1 120 ? 53.589 -19.292 1.846 1.00 51.78 120 LYS A C 1
ATOM 976 O O . LYS A 1 120 ? 53.597 -18.807 2.972 1.00 51.78 120 LYS A O 1
ATOM 981 N N . TYR A 1 121 ? 54.581 -19.994 1.285 1.00 38.78 121 TYR A N 1
ATOM 982 C CA . TYR A 1 121 ? 55.977 -20.210 1.712 1.00 38.78 121 TYR A CA 1
ATOM 983 C C . TYR A 1 121 ? 56.366 -21.586 2.279 1.00 38.78 121 TYR A C 1
ATOM 985 O O . TYR A 1 121 ? 56.211 -21.869 3.463 1.00 38.78 121 TYR A O 1
ATOM 993 N N . ARG A 1 122 ? 57.052 -22.365 1.423 1.00 36.12 122 ARG A N 1
ATOM 994 C CA . ARG A 1 122 ? 58.362 -22.97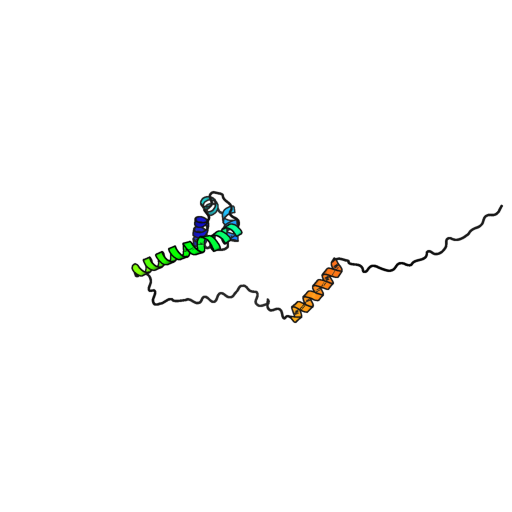4 1.724 1.00 36.12 122 ARG A CA 1
ATOM 995 C C . ARG A 1 122 ? 59.101 -23.288 0.412 1.00 36.12 122 ARG A C 1
ATOM 997 O O . ARG A 1 122 ? 58.814 -24.287 -0.240 1.00 36.12 122 ARG A O 1
ATOM 1004 N N . GLN A 1 123 ? 60.018 -22.408 0.007 1.00 45.91 123 GLN A N 1
ATOM 1005 C CA . GLN A 1 123 ? 61.068 -22.747 -0.957 1.00 45.91 123 GLN A CA 1
ATOM 1006 C C . GLN A 1 123 ? 62.160 -23.508 -0.205 1.00 45.91 123 GLN A C 1
ATOM 1008 O O . GLN A 1 123 ? 62.757 -22.933 0.698 1.00 45.91 123 GLN A O 1
ATOM 1013 N N . SER A 1 124 ? 62.380 -24.770 -0.577 1.00 42.78 124 SER A N 1
ATOM 1014 C CA . SER A 1 124 ? 63.694 -25.435 -0.634 1.00 42.78 124 SER A CA 1
ATOM 1015 C C . SER A 1 124 ? 63.501 -26.945 -0.814 1.00 42.78 124 SER A C 1
ATOM 1017 O O . SER A 1 124 ? 63.100 -27.655 0.103 1.00 42.78 124 SER A O 1
ATOM 1019 N N . ARG A 1 125 ? 63.793 -27.457 -2.012 1.00 35.75 125 ARG A N 1
ATOM 1020 C CA . ARG A 1 125 ? 64.205 -28.854 -2.209 1.00 35.75 125 ARG A CA 1
ATOM 1021 C C . ARG A 1 125 ? 65.238 -28.894 -3.329 1.00 35.75 125 ARG A C 1
ATOM 1023 O O . ARG A 1 125 ? 64.893 -28.706 -4.491 1.00 35.75 125 ARG A O 1
ATOM 1030 N N . GLY A 1 126 ? 66.497 -29.097 -2.940 1.00 41.50 126 GLY A N 1
ATOM 1031 C CA . GLY A 1 126 ? 67.543 -29.566 -3.841 1.00 41.50 126 GLY A CA 1
ATOM 1032 C C . GLY A 1 126 ? 67.195 -30.957 -4.377 1.00 41.50 126 GLY A C 1
ATOM 1033 O O . GLY A 1 126 ? 66.550 -31.752 -3.692 1.00 41.50 126 GLY A O 1
ATOM 1034 N N . GLN A 1 127 ? 67.580 -31.212 -5.624 1.00 38.09 127 GLN A N 1
ATOM 1035 C CA . GLN A 1 127 ? 67.461 -32.509 -6.293 1.00 38.09 127 GLN A CA 1
ATOM 1036 C C . GLN A 1 127 ? 68.649 -33.416 -5.925 1.00 38.09 127 GLN A C 1
ATOM 1038 O O . GLN A 1 127 ? 69.774 -32.917 -5.890 1.00 38.09 127 GLN A O 1
ATOM 1043 N N . PRO A 1 128 ? 68.452 -34.733 -5.723 1.00 42.69 128 PRO A N 1
ATOM 1044 C CA . PRO A 1 128 ? 69.553 -35.684 -5.681 1.00 42.69 128 PRO A CA 1
ATOM 1045 C C . PRO A 1 128 ? 69.770 -36.401 -7.030 1.00 42.69 128 PRO A C 1
ATOM 1047 O O . PRO A 1 128 ? 68.840 -36.936 -7.628 1.00 42.69 128 PRO A O 1
ATOM 1050 N N . SER A 1 129 ? 71.043 -36.384 -7.446 1.00 38.00 129 SER A N 1
ATOM 1051 C CA . SER A 1 129 ? 71.851 -37.429 -8.111 1.00 38.00 129 SER A CA 1
ATOM 1052 C C . SER A 1 129 ? 71.270 -38.264 -9.268 1.00 38.00 129 SER A C 1
ATOM 1054 O O . SER A 1 129 ? 70.511 -39.206 -9.048 1.00 38.00 129 SER A O 1
ATOM 1056 N N . GLY A 1 130 ? 71.790 -38.024 -10.480 1.00 36.62 130 GLY A N 1
ATOM 1057 C CA . GLY A 1 130 ? 71.858 -39.004 -11.571 1.00 36.62 130 GLY A CA 1
ATOM 1058 C C . GLY A 1 130 ? 73.174 -39.794 -11.518 1.00 36.62 130 GLY A C 1
ATOM 1059 O O . GLY A 1 130 ? 74.246 -39.220 -11.344 1.00 36.62 130 GLY A O 1
ATOM 1060 N N . THR A 1 131 ? 73.065 -41.115 -11.616 1.00 41.88 131 THR A N 1
ATOM 1061 C CA . THR A 1 131 ? 74.131 -42.122 -11.537 1.00 41.88 131 THR A CA 1
ATOM 1062 C C . THR A 1 131 ? 75.092 -42.088 -12.726 1.00 41.88 131 THR A C 1
ATOM 1064 O O . THR A 1 131 ? 74.661 -42.028 -13.875 1.00 41.88 131 THR A O 1
ATOM 1067 N N . SER A 1 132 ? 76.388 -42.209 -12.438 1.00 43.72 132 SER A N 1
ATOM 1068 C CA . SER A 1 132 ? 77.475 -42.443 -13.388 1.00 43.72 132 SER A CA 1
ATOM 1069 C C . SER A 1 132 ? 77.462 -43.875 -13.933 1.00 43.72 132 SER A C 1
ATOM 1071 O O . SER A 1 132 ? 77.253 -44.822 -13.176 1.00 43.72 132 SER A O 1
ATOM 1073 N N . ARG A 1 133 ? 77.770 -44.043 -15.224 1.00 35.56 133 ARG A N 1
ATOM 1074 C CA . ARG A 1 133 ? 78.445 -45.231 -15.765 1.00 35.56 133 ARG A CA 1
ATOM 1075 C C . ARG A 1 133 ? 79.307 -44.830 -16.963 1.00 35.56 133 ARG A C 1
ATOM 1077 O O . ARG A 1 133 ? 78.857 -44.132 -17.862 1.00 35.56 133 ARG A O 1
ATOM 1084 N N . SER A 1 134 ? 80.566 -45.221 -16.839 1.00 38.72 134 SER A N 1
ATOM 1085 C CA . SER A 1 134 ? 81.694 -45.138 -17.759 1.00 38.72 134 SER A CA 1
ATOM 1086 C C . SER A 1 134 ? 81.492 -45.975 -19.016 1.00 38.72 134 SER A C 1
ATOM 1088 O O . SER A 1 134 ? 80.953 -47.067 -18.884 1.00 38.72 134 SER A O 1
ATOM 1090 N N . ASP A 1 135 ? 82.082 -45.550 -20.133 1.00 36.00 135 ASP A N 1
ATOM 1091 C CA . ASP A 1 135 ? 82.666 -46.455 -21.126 1.00 36.00 135 ASP A CA 1
ATOM 1092 C C . ASP A 1 135 ? 83.981 -45.850 -21.653 1.00 36.00 135 ASP A C 1
ATOM 1094 O O . ASP A 1 135 ? 84.051 -44.667 -21.986 1.00 36.00 135 ASP A O 1
ATOM 1098 N N . ASN A 1 136 ? 85.029 -46.678 -21.636 1.00 39.31 136 ASN A N 1
ATOM 1099 C CA . ASN A 1 136 ? 86.374 -46.426 -22.154 1.00 39.31 136 ASN A CA 1
ATOM 1100 C C . ASN A 1 136 ? 86.413 -46.697 -23.667 1.00 39.31 136 ASN A C 1
ATOM 1102 O O . ASN A 1 136 ? 85.935 -47.753 -24.082 1.00 39.31 136 ASN A O 1
ATOM 1106 N N . ASN A 1 137 ? 87.051 -45.818 -24.448 1.00 36.91 137 ASN A N 1
ATOM 1107 C CA . ASN A 1 137 ? 88.248 -46.074 -25.277 1.00 36.91 137 ASN A CA 1
ATOM 1108 C C . ASN A 1 137 ? 88.597 -44.802 -26.064 1.00 36.91 137 ASN A C 1
ATOM 1110 O O . ASN A 1 137 ? 87.722 -44.332 -26.825 1.00 36.91 137 ASN A O 1
#

Secondary structure (DSSP, 8-state):
-HHHHHHHHHHTT---HHHHHHHHHH-HHHHHHHTT----HHHHHHIIIIIHHHHHHHHHHHHHHHHHHTTS--SS--------------TT----HHHHHHHHHHHHHHHHHHTT-PPP-----PPP-PPP-----

pLDDT: mean 74.9, std 18.82, range [35.56, 95.25]

Organism: Sphingobacterium multivorum (NCBI:txid28454)

Mean predicted aligned error: 18.11 Å

Radius of gyration: 34.58 Å; Cα contacts (8 Å, |Δi|>4): 61; chains: 1; bounding box: 113×63×48 Å

Solvent-accessible surface area (backbone atoms only — not comparable to full-atom values): 8663 Å² total; per-residue (Å²): 87,72,65,56,47,51,55,52,24,55,77,68,77,43,82,48,41,61,59,47,29,50,35,26,73,74,33,68,70,40,19,59,51,37,70,73,42,73,62,51,34,66,57,51,45,47,43,52,66,64,65,38,49,64,58,51,49,57,54,48,53,52,52,51,49,51,38,41,74,70,65,79,43,72,84,87,67,80,81,76,79,79,76,82,73,77,69,95,58,66,91,80,71,80,71,54,71,67,59,54,53,54,50,52,51,52,49,51,53,50,48,50,64,73,66,62,76,70,84,84,86,83,92,84,79,86,84,84,84,84,85,89,82,89,84,90,133